Protein AF-A0AAW3TAK3-F1 (afdb_monomer_lite)

pLDDT: mean 74.63, std 17.96, range [41.97, 96.38]

Secondary structure (DSSP, 8-state):
--HHHHHHTTEEEEEEEPPPBTTB---PEEEEEEETTT-PBPPHHHHHTT-TTTTS------------

Radius of gyration: 16.47 Å; chains: 1; bounding box: 31×42×37 Å

Structure (mmCIF, N/CA/C/O backbone):
data_AF-A0AAW3TAK3-F1
#
_entry.id   AF-A0AAW3TAK3-F1
#
loop_
_atom_site.group_PDB
_atom_site.id
_atom_site.type_symbol
_atom_site.label_atom_id
_atom_site.label_alt_id
_atom_site.label_comp_id
_atom_site.label_asym_id
_atom_site.label_entity_id
_atom_site.label_seq_id
_atom_site.pdbx_PDB_ins_code
_atom_site.Cartn_x
_atom_site.Cartn_y
_atom_site.Cartn_z
_atom_site.occupancy
_atom_site.B_iso_or_equiv
_atom_site.auth_seq_id
_atom_site.auth_comp_id
_atom_site.auth_asym_id
_atom_site.auth_atom_id
_atom_site.pdbx_PDB_model_num
ATOM 1 N N . MET A 1 1 ? -14.334 -10.209 0.182 1.00 52.81 1 MET A N 1
ATOM 2 C CA . MET A 1 1 ? -13.508 -9.113 0.723 1.00 52.81 1 MET A CA 1
ATOM 3 C C . MET A 1 1 ? -14.465 -8.149 1.387 1.00 5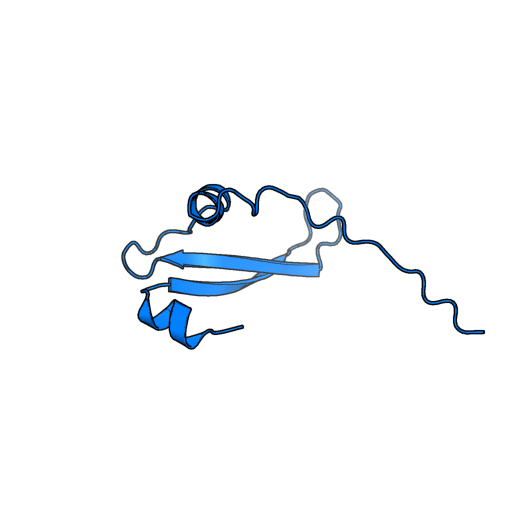2.81 1 MET A C 1
ATOM 5 O O . MET A 1 1 ? -15.334 -7.636 0.695 1.00 52.81 1 MET A O 1
ATOM 9 N N . ASP A 1 2 ? -14.397 -8.007 2.708 1.00 63.00 2 ASP A N 1
ATOM 10 C CA . ASP A 1 2 ? -15.358 -7.194 3.455 1.00 63.00 2 ASP A CA 1
ATOM 11 C C . ASP A 1 2 ? -14.902 -5.729 3.488 1.00 63.00 2 ASP A C 1
ATOM 13 O O . ASP A 1 2 ? -14.128 -5.295 4.341 1.00 63.00 2 ASP A O 1
ATOM 17 N N . THR A 1 3 ? -15.334 -4.970 2.485 1.00 62.91 3 THR A N 1
ATOM 18 C CA . THR A 1 3 ? -15.038 -3.538 2.376 1.00 62.91 3 THR A CA 1
ATOM 19 C C . THR A 1 3 ? -15.816 -2.697 3.392 1.00 62.91 3 THR A C 1
ATOM 21 O O . THR A 1 3 ? -15.436 -1.550 3.627 1.00 62.91 3 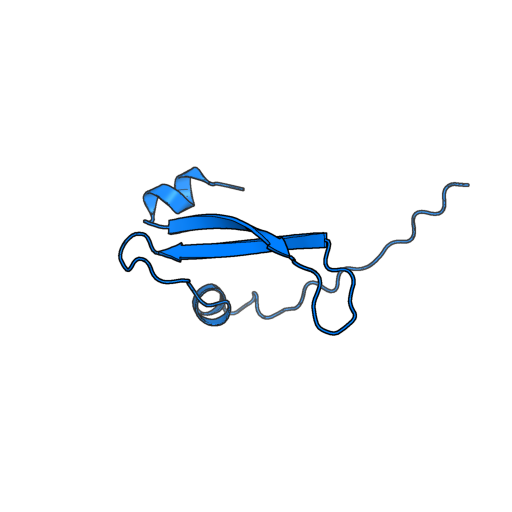THR A O 1
ATOM 24 N N . ALA A 1 4 ? -16.884 -3.239 3.995 1.00 67.94 4 ALA A N 1
ATOM 25 C CA . ALA A 1 4 ? -17.651 -2.552 5.031 1.00 67.94 4 ALA A CA 1
ATOM 26 C C . ALA A 1 4 ? -16.858 -2.521 6.342 1.00 67.94 4 ALA A C 1
ATOM 28 O O . ALA A 1 4 ? -16.631 -1.438 6.883 1.00 67.94 4 ALA A O 1
ATOM 29 N N . ALA A 1 5 ? -16.296 -3.664 6.747 1.00 67.44 5 ALA A N 1
ATOM 30 C CA . ALA A 1 5 ? -15.437 -3.759 7.925 1.00 67.44 5 ALA A CA 1
ATOM 31 C C . ALA A 1 5 ? -14.225 -2.808 7.854 1.00 67.44 5 ALA A C 1
ATOM 33 O O . ALA A 1 5 ? -13.875 -2.170 8.845 1.00 67.44 5 ALA A O 1
ATOM 34 N N . MET A 1 6 ? -13.594 -2.642 6.684 1.00 68.25 6 MET A N 1
ATOM 35 C CA . MET A 1 6 ? -12.473 -1.697 6.545 1.00 68.25 6 MET A CA 1
ATOM 36 C C . MET A 1 6 ? -12.904 -0.242 6.745 1.00 68.25 6 MET A C 1
ATOM 38 O O . MET A 1 6 ? -12.207 0.517 7.418 1.00 68.25 6 MET A O 1
ATOM 42 N N . LYS A 1 7 ? -14.063 0.141 6.199 1.00 71.25 7 LYS A N 1
ATOM 43 C CA . LYS A 1 7 ? -14.593 1.502 6.327 1.00 71.25 7 LYS A CA 1
ATOM 44 C C . LYS A 1 7 ? -15.021 1.810 7.763 1.00 71.25 7 LYS A C 1
ATOM 46 O O . LYS A 1 7 ? -14.730 2.897 8.256 1.00 71.25 7 LYS A O 1
ATOM 51 N N . GLU A 1 8 ? -15.654 0.853 8.439 1.00 75.50 8 GLU A N 1
ATOM 52 C CA . GLU A 1 8 ? -16.049 0.958 9.853 1.00 75.50 8 GLU A CA 1
ATOM 53 C C . GLU A 1 8 ? -14.846 1.106 10.789 1.00 75.50 8 GLU A C 1
ATOM 55 O O . GLU A 1 8 ? -14.924 1.813 11.789 1.00 75.50 8 GLU A O 1
ATOM 60 N N . ASN A 1 9 ? -13.704 0.522 10.423 1.00 74.50 9 ASN A N 1
ATOM 61 C CA . ASN A 1 9 ? -12.455 0.634 11.177 1.00 74.50 9 ASN A CA 1
ATOM 62 C C . ASN A 1 9 ? -11.580 1.825 10.743 1.00 74.50 9 ASN A C 1
ATOM 64 O O . ASN A 1 9 ? -10.412 1.910 11.117 1.00 74.50 9 ASN A O 1
ATOM 68 N N . GLY A 1 10 ? -12.127 2.763 9.961 1.00 83.38 10 GLY A N 1
ATOM 69 C CA . GLY A 1 10 ? -11.420 3.984 9.576 1.00 83.38 10 GLY A CA 1
ATOM 70 C C . GLY A 1 10 ? -10.271 3.739 8.599 1.00 83.38 10 GLY A C 1
ATOM 71 O O . GLY A 1 10 ? -9.251 4.427 8.669 1.00 83.38 10 GLY A O 1
ATOM 72 N N . PHE A 1 11 ? -10.420 2.771 7.695 1.00 85.44 11 PHE A N 1
ATOM 73 C CA . PHE A 1 11 ? -9.488 2.526 6.601 1.00 85.44 11 PHE A CA 1
ATOM 74 C C . PHE A 1 11 ? -10.155 2.732 5.244 1.00 85.44 11 PHE A C 1
ATOM 76 O O . PHE A 1 11 ? -11.344 2.482 5.041 1.00 85.44 11 PHE A O 1
ATOM 83 N N . SER A 1 12 ? -9.348 3.156 4.279 1.00 87.12 12 SER A N 1
ATOM 84 C CA . SER A 1 12 ? -9.737 3.307 2.880 1.00 87.12 12 SER A CA 1
ATOM 85 C C . SER A 1 12 ? -8.739 2.591 1.976 1.00 87.12 12 SER A C 1
ATOM 87 O O . SER A 1 12 ? -7.559 2.479 2.306 1.00 87.12 12 SER A O 1
ATOM 89 N N . ILE A 1 13 ? -9.224 2.088 0.842 1.00 87.38 13 ILE A N 1
ATOM 90 C CA . ILE A 1 13 ? -8.409 1.407 -0.164 1.00 87.38 13 ILE A CA 1
ATOM 91 C C . ILE A 1 13 ? -8.292 2.328 -1.371 1.00 87.38 13 ILE A C 1
ATOM 93 O O . ILE A 1 13 ? -9.299 2.759 -1.932 1.00 87.38 13 ILE A O 1
ATOM 97 N N . GLN A 1 14 ? -7.064 2.591 -1.789 1.00 89.50 14 GLN A N 1
ATOM 98 C CA . GLN A 1 14 ? -6.751 3.254 -3.043 1.00 89.50 14 GLN A CA 1
ATOM 99 C C . GLN A 1 14 ? -6.205 2.219 -4.019 1.00 89.50 14 GLN A C 1
ATOM 101 O O . GLN A 1 14 ? -5.311 1.443 -3.682 1.00 89.50 14 GLN A O 1
ATOM 106 N N . VAL A 1 15 ? -6.756 2.203 -5.229 1.00 91.38 15 VAL A N 1
ATOM 107 C CA . VAL A 1 15 ? -6.316 1.322 -6.312 1.00 91.38 15 VAL A CA 1
ATOM 108 C C . VAL A 1 15 ? -5.903 2.195 -7.484 1.00 91.38 15 VAL A C 1
ATOM 110 O O . VAL A 1 15 ? -6.660 3.071 -7.902 1.00 91.38 15 VAL A O 1
ATOM 113 N N . SER A 1 16 ? -4.712 1.964 -8.020 1.00 92.69 16 SER A N 1
ATOM 114 C CA . SER A 1 16 ? -4.213 2.680 -9.195 1.00 92.69 16 SER A CA 1
ATOM 115 C C . SER A 1 16 ? -3.408 1.754 -10.100 1.00 92.69 16 SER A C 1
ATOM 117 O O . SER A 1 16 ? -3.063 0.632 -9.723 1.00 92.69 16 SER A O 1
ATOM 119 N N . ARG A 1 17 ? -3.154 2.189 -11.336 1.00 94.94 17 ARG A N 1
ATOM 120 C CA . ARG A 1 17 ? -2.278 1.451 -12.250 1.00 94.94 17 ARG A CA 1
ATOM 121 C C . ARG A 1 17 ? -0.818 1.717 -11.901 1.00 94.94 17 ARG A C 1
ATOM 123 O O . ARG A 1 17 ? -0.473 2.808 -11.463 1.00 94.94 17 ARG A O 1
ATOM 130 N N . ILE A 1 18 ? 0.015 0.706 -12.107 1.00 93.88 18 ILE A N 1
ATOM 131 C CA . ILE A 1 18 ? 1.468 0.814 -12.013 1.00 93.88 18 ILE A CA 1
ATOM 132 C C . ILE A 1 18 ? 1.983 1.353 -13.344 1.00 93.88 18 ILE A C 1
ATOM 134 O O . ILE A 1 18 ? 1.795 0.718 -14.387 1.00 93.88 18 ILE A O 1
ATOM 138 N N . ASP A 1 19 ? 2.642 2.503 -13.289 1.00 95.25 19 ASP A N 1
ATOM 139 C CA . ASP A 1 19 ? 3.253 3.128 -14.455 1.00 95.25 19 ASP A CA 1
ATOM 140 C C . ASP A 1 19 ? 4.498 2.358 -14.933 1.00 95.25 19 ASP A C 1
ATOM 142 O O . ASP A 1 19 ? 5.151 1.661 -14.146 1.00 95.25 19 ASP A O 1
ATOM 146 N N . PRO A 1 20 ? 4.862 2.473 -16.221 1.00 96.38 20 PRO A N 1
ATOM 147 C CA . PRO A 1 20 ? 6.143 1.986 -16.716 1.00 96.38 20 PRO A CA 1
ATOM 148 C C . PRO A 1 20 ? 7.309 2.676 -15.992 1.00 96.38 20 PRO A C 1
ATOM 150 O O . PRO A 1 20 ? 7.368 3.903 -15.914 1.00 96.38 20 PRO A O 1
ATOM 153 N N . ALA A 1 21 ? 8.262 1.894 -15.491 1.00 93.81 21 ALA A N 1
ATOM 154 C CA . ALA A 1 21 ? 9.443 2.397 -14.790 1.00 93.81 21 ALA A CA 1
ATOM 155 C C . ALA A 1 21 ? 10.603 1.400 -14.905 1.00 93.81 21 ALA A C 1
ATOM 157 O O . ALA A 1 21 ? 10.386 0.209 -15.118 1.00 93.81 21 ALA A O 1
ATOM 158 N N . PHE A 1 22 ? 11.845 1.875 -14.761 1.00 95.00 22 PHE A N 1
ATOM 159 C CA . PHE A 1 22 ? 13.055 1.031 -14.758 1.00 95.00 22 PHE A CA 1
ATOM 160 C C . PHE A 1 22 ? 13.174 0.077 -15.967 1.00 95.00 22 PHE A C 1
ATOM 162 O O . PHE A 1 22 ? 13.607 -1.066 -15.837 1.00 95.00 22 PHE A O 1
ATOM 169 N N . GLY A 1 23 ? 12.754 0.534 -17.152 1.00 93.94 23 GLY A N 1
ATOM 170 C CA . GLY A 1 23 ? 12.772 -0.273 -18.379 1.00 93.94 23 GLY A CA 1
ATOM 171 C C . GLY A 1 23 ? 11.734 -1.402 -18.417 1.00 93.94 23 GLY A C 1
ATOM 172 O O . GLY A 1 23 ? 11.790 -2.239 -19.313 1.00 93.94 23 GLY A O 1
ATOM 173 N N . GLN A 1 24 ? 10.797 -1.438 -17.466 1.00 95.56 24 GLN A N 1
ATOM 174 C CA . GLN A 1 24 ? 9.698 -2.399 -17.413 1.00 95.56 24 GLN A CA 1
ATOM 175 C C . GLN A 1 24 ? 8.379 -1.748 -17.857 1.00 95.56 24 GLN A C 1
ATOM 177 O O . GLN A 1 24 ? 8.152 -0.567 -17.582 1.00 95.56 24 GLN A O 1
ATOM 182 N N . PRO A 1 25 ? 7.478 -2.505 -18.510 1.00 90.06 25 PRO A N 1
ATOM 183 C CA . PRO A 1 25 ? 6.265 -1.958 -19.122 1.00 90.06 25 PRO A CA 1
ATOM 184 C C . PRO A 1 25 ? 5.179 -1.518 -18.124 1.00 90.06 25 PRO A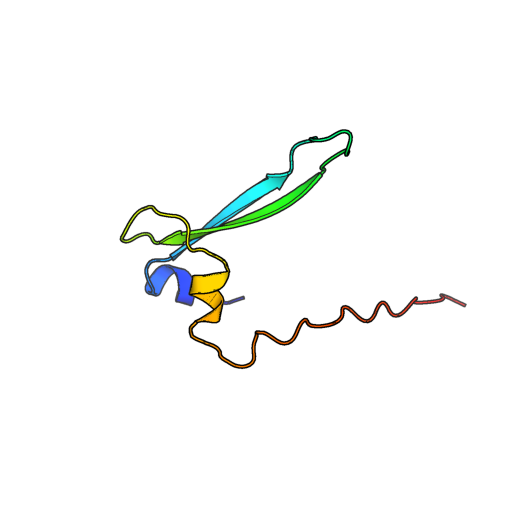 C 1
ATOM 186 O O . PRO A 1 25 ? 4.192 -0.920 -18.540 1.00 90.06 25 PRO A O 1
ATOM 189 N N . GLY A 1 26 ? 5.322 -1.810 -16.827 1.00 93.81 26 GLY A N 1
ATOM 190 C CA . GLY A 1 26 ? 4.271 -1.551 -15.840 1.00 93.81 26 GLY A CA 1
ATOM 191 C C . GLY A 1 26 ? 2.995 -2.354 -16.130 1.00 93.81 26 GLY A C 1
ATOM 192 O O . GLY A 1 26 ? 3.059 -3.517 -16.532 1.00 93.81 26 GLY A O 1
ATOM 193 N N . GLY A 1 27 ? 1.829 -1.742 -15.904 1.00 92.19 27 GLY A N 1
ATOM 194 C CA . GLY A 1 27 ? 0.517 -2.279 -16.300 1.00 92.19 27 GLY A CA 1
ATOM 195 C C . GLY A 1 27 ? -0.216 -3.103 -15.238 1.00 92.19 27 GLY A C 1
ATOM 196 O O . GLY A 1 27 ? -1.388 -3.431 -15.419 1.00 92.19 27 GLY A O 1
ATOM 197 N N . GLY A 1 28 ? 0.435 -3.404 -14.113 1.00 93.38 28 GLY A N 1
ATOM 198 C CA . GLY A 1 28 ? -0.219 -4.004 -12.951 1.00 93.38 28 GLY A CA 1
ATOM 199 C C . GLY A 1 28 ? -1.140 -3.025 -12.215 1.00 93.38 28 GLY A C 1
ATOM 200 O O . GLY A 1 28 ? -1.156 -1.825 -12.492 1.00 93.38 28 GLY A O 1
ATOM 201 N N . LEU A 1 29 ? -1.892 -3.539 -11.241 1.00 93.25 29 LEU A N 1
ATOM 202 C CA . LEU A 1 29 ? -2.604 -2.719 -10.262 1.00 93.25 29 LEU A CA 1
ATOM 203 C C . LEU A 1 29 ? -1.789 -2.658 -8.974 1.00 93.25 29 LEU A C 1
ATOM 205 O O . LEU A 1 29 ? -1.322 -3.688 -8.488 1.00 93.25 29 LEU A O 1
ATOM 209 N N . GLN A 1 30 ? -1.660 -1.463 -8.412 1.00 92.38 30 GLN A N 1
ATOM 210 C CA . GLN A 1 30 ? -1.184 -1.273 -7.051 1.00 92.38 30 GLN A CA 1
ATOM 211 C C . GLN A 1 30 ? -2.357 -0.957 -6.132 1.00 92.38 30 GLN A C 1
ATOM 213 O O . GLN A 1 30 ? -3.319 -0.288 -6.518 1.00 92.38 30 GLN A O 1
ATOM 218 N N . VAL A 1 31 ? -2.253 -1.456 -4.906 1.00 90.81 31 VAL A N 1
ATOM 219 C CA . VAL A 1 31 ? -3.241 -1.258 -3.854 1.00 90.81 31 VAL A CA 1
ATOM 220 C C . VAL A 1 31 ? -2.536 -0.626 -2.667 1.00 90.81 31 VAL A C 1
ATOM 222 O O . VAL A 1 31 ? -1.525 -1.141 -2.194 1.00 90.81 31 VAL A O 1
ATOM 225 N N . GLN A 1 32 ? -3.083 0.479 -2.182 1.00 90.62 32 GLN A N 1
ATOM 226 C CA . GLN A 1 32 ? -2.603 1.175 -1.001 1.00 90.62 32 GLN A CA 1
ATOM 227 C C . GLN A 1 32 ? -3.742 1.297 0.003 1.00 90.62 32 GLN A C 1
ATOM 229 O O . GLN A 1 32 ? -4.846 1.712 -0.340 1.00 90.62 32 GLN A O 1
ATOM 234 N N . ILE A 1 33 ? -3.472 0.939 1.254 1.00 89.56 33 ILE A N 1
ATOM 235 C CA . ILE A 1 33 ? -4.419 1.133 2.351 1.00 89.56 33 ILE A CA 1
ATOM 236 C C . ILE A 1 33 ? -4.031 2.417 3.072 1.00 89.56 33 ILE A C 1
ATOM 238 O O . ILE A 1 33 ? -2.871 2.604 3.442 1.00 89.56 33 ILE A O 1
ATOM 242 N N . VAL A 1 34 ? -5.003 3.296 3.271 1.00 89.44 34 VAL A N 1
ATOM 243 C CA . VAL A 1 34 ? -4.827 4.591 3.927 1.00 89.44 34 VAL A CA 1
ATOM 244 C C . VAL A 1 34 ? -5.710 4.637 5.163 1.00 89.44 34 VAL A C 1
ATOM 246 O O . VAL A 1 34 ? -6.912 4.367 5.089 1.00 89.44 34 VAL A O 1
ATOM 249 N N . SER A 1 35 ? -5.116 4.987 6.300 1.00 87.75 35 SER A N 1
ATOM 250 C C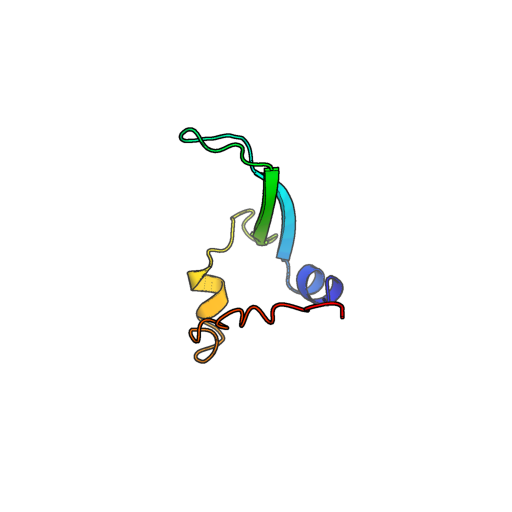A . SER A 1 35 ? -5.846 5.238 7.539 1.00 87.75 35 SER A CA 1
ATOM 251 C C . SER A 1 35 ? -6.596 6.561 7.420 1.00 87.75 35 SER A C 1
ATOM 253 O O . SER A 1 35 ? -5.987 7.618 7.272 1.00 87.75 35 SER A O 1
ATOM 255 N N . SER A 1 36 ? -7.920 6.521 7.520 1.00 83.38 36 SER A N 1
ATOM 256 C CA . SER A 1 36 ? -8.783 7.704 7.499 1.00 83.38 36 SER A CA 1
ATOM 257 C C . SER A 1 36 ? -8.568 8.608 8.715 1.00 83.38 36 SER A C 1
ATOM 259 O O . SER A 1 36 ? -8.806 9.806 8.618 1.00 83.38 36 SER A O 1
ATOM 261 N N . ALA A 1 37 ? -8.076 8.066 9.835 1.00 81.62 37 ALA A N 1
ATOM 262 C CA . ALA A 1 37 ? -7.769 8.846 11.035 1.00 81.62 37 ALA A CA 1
ATOM 263 C C . ALA A 1 37 ? -6.527 9.737 10.869 1.00 81.62 37 ALA A C 1
ATOM 265 O O . ALA A 1 37 ? -6.466 10.830 11.422 1.00 81.62 37 ALA A O 1
ATOM 266 N N . THR A 1 38 ? -5.525 9.268 10.121 1.00 86.19 38 THR A N 1
ATOM 267 C CA . THR A 1 38 ? -4.232 9.966 9.981 1.00 86.19 38 THR A CA 1
ATOM 268 C C . THR A 1 38 ? -3.986 10.521 8.581 1.00 86.19 38 THR A C 1
ATOM 270 O O . THR A 1 38 ? -3.056 11.302 8.393 1.00 86.19 38 THR A O 1
ATOM 273 N N . GLY A 1 39 ? -4.767 10.089 7.589 1.00 85.88 39 GLY A N 1
ATOM 274 C CA . GLY A 1 39 ? -4.527 10.347 6.169 1.00 85.88 39 GLY A CA 1
ATOM 275 C C . GLY A 1 39 ? -3.266 9.671 5.622 1.00 85.88 39 GLY A C 1
ATOM 276 O O . GLY A 1 39 ? -2.888 9.928 4.481 1.00 85.88 39 GLY A O 1
ATOM 277 N N . LYS A 1 40 ? -2.589 8.831 6.416 1.00 88.75 40 LYS A N 1
ATOM 278 C CA . LYS A 1 40 ? -1.319 8.199 6.047 1.00 88.75 40 LYS A CA 1
ATOM 279 C C . LYS A 1 40 ? -1.520 6.780 5.538 1.00 88.75 40 LYS A C 1
ATOM 281 O O . LYS A 1 40 ? -2.421 6.058 5.973 1.00 88.75 40 LYS A O 1
ATOM 286 N N . SER A 1 41 ? -0.627 6.376 4.644 1.00 88.94 41 SER A N 1
ATOM 287 C CA . SER A 1 41 ? -0.545 5.010 4.147 1.00 88.94 41 SER A CA 1
ATOM 288 C C . SER A 1 41 ? -0.101 4.064 5.254 1.00 88.94 41 SER A C 1
ATOM 290 O O . SER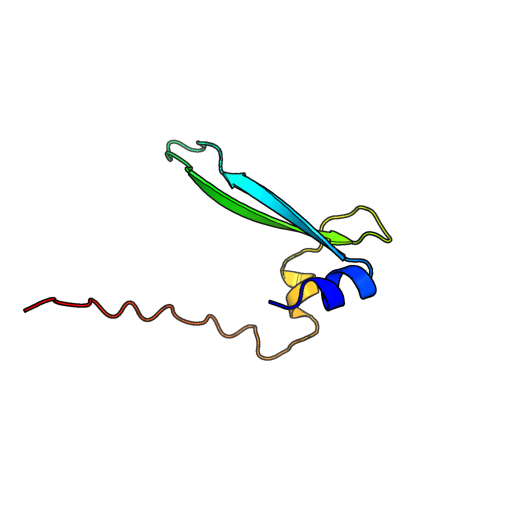 A 1 41 ? 0.863 4.337 5.970 1.00 88.94 41 SER A O 1
ATOM 292 N N . VAL A 1 42 ? -0.798 2.942 5.369 1.00 86.62 42 VAL A N 1
ATOM 293 C CA . VAL A 1 42 ? -0.428 1.847 6.263 1.00 86.62 42 VAL A CA 1
ATOM 294 C C . VAL A 1 42 ? 0.670 1.037 5.580 1.00 86.62 42 VAL A C 1
ATOM 296 O O . VAL A 1 42 ? 0.550 0.697 4.399 1.00 86.62 42 VAL A O 1
ATOM 299 N N . THR A 1 43 ? 1.756 0.743 6.294 1.00 86.62 43 THR A N 1
ATOM 300 C CA . THR A 1 43 ? 2.838 -0.084 5.746 1.00 86.62 43 THR A CA 1
ATOM 301 C C . THR A 1 43 ? 2.463 -1.563 5.795 1.00 86.62 43 THR A C 1
ATOM 303 O O . THR A 1 43 ? 1.686 -1.994 6.644 1.00 86.62 43 THR A O 1
ATOM 306 N N . VAL A 1 44 ? 3.045 -2.370 4.904 1.00 81.38 44 VAL A N 1
ATOM 307 C CA . VAL A 1 44 ? 2.838 -3.831 4.919 1.00 81.38 44 VAL A CA 1
ATOM 308 C C . VAL A 1 44 ? 3.255 -4.430 6.264 1.00 81.38 44 VAL A C 1
ATOM 310 O O . VAL A 1 44 ? 2.577 -5.306 6.785 1.00 81.38 44 VAL A O 1
ATOM 313 N N . GLU A 1 45 ? 4.328 -3.919 6.866 1.00 81.44 45 GLU A N 1
ATOM 314 C CA . GLU A 1 45 ? 4.776 -4.343 8.192 1.00 81.44 45 GLU A CA 1
ATOM 315 C C . GLU A 1 45 ? 3.695 -4.123 9.259 1.00 81.44 45 GLU A C 1
ATOM 317 O O . GLU A 1 45 ? 3.357 -5.052 9.987 1.00 81.44 45 GLU A O 1
ATOM 322 N N . GLN A 1 46 ? 3.083 -2.936 9.303 1.00 78.19 46 GLN A N 1
ATOM 323 C CA . GLN A 1 46 ? 1.995 -2.627 10.238 1.00 78.19 46 GLN A CA 1
ATOM 324 C C . GLN A 1 46 ? 0.769 -3.522 10.028 1.00 78.19 46 GLN A C 1
ATOM 326 O O . GLN A 1 46 ? 0.096 -3.875 10.993 1.00 78.19 46 GLN A O 1
ATOM 331 N N . MET A 1 47 ? 0.485 -3.924 8.786 1.00 74.19 47 MET A N 1
ATOM 332 C CA . MET A 1 47 ? -0.606 -4.865 8.495 1.00 74.19 47 MET A CA 1
ATOM 333 C C . MET A 1 47 ? -0.323 -6.268 9.039 1.00 74.19 47 MET A C 1
ATOM 335 O O . MET A 1 47 ? -1.249 -6.972 9.431 1.00 74.19 47 MET A O 1
ATOM 339 N N . LEU A 1 48 ? 0.946 -6.677 9.060 1.00 74.00 48 LEU A N 1
ATOM 340 C CA . LEU A 1 48 ? 1.366 -8.007 9.504 1.00 74.00 48 LEU A CA 1
ATOM 341 C C . LEU A 1 48 ? 1.590 -8.090 11.021 1.00 74.00 48 LEU A C 1
ATOM 343 O O . LEU A 1 48 ? 1.496 -9.178 11.582 1.00 74.00 48 LEU A O 1
ATOM 347 N N . GLN A 1 49 ? 1.823 -6.964 11.704 1.00 69.81 49 GLN A N 1
ATOM 348 C CA . GLN A 1 49 ? 2.041 -6.915 13.160 1.00 69.81 49 GLN A CA 1
ATOM 349 C C . GLN A 1 49 ? 0.881 -7.504 13.988 1.00 69.81 49 GLN A C 1
ATOM 351 O O . GLN A 1 49 ? 1.107 -7.960 15.105 1.00 69.81 49 GLN A O 1
ATOM 356 N N . GLY A 1 50 ? -0.344 -7.535 13.452 1.00 55.56 50 GLY A N 1
ATOM 357 C CA . GLY A 1 50 ? -1.510 -8.135 14.113 1.00 55.56 50 GLY A CA 1
ATOM 358 C C . GLY A 1 50 ? -1.718 -9.631 13.847 1.00 55.56 50 GLY A C 1
ATOM 359 O O . GLY A 1 50 ? -2.641 -10.212 14.415 1.00 55.56 50 GLY A O 1
ATOM 360 N N . VAL A 1 51 ? -0.916 -10.259 12.977 1.00 54.72 51 VAL A N 1
ATOM 361 C CA . VAL A 1 51 ? -1.125 -11.649 12.544 1.00 54.72 51 VAL A CA 1
ATOM 362 C C . VAL A 1 51 ? 0.224 -12.380 12.450 1.00 54.72 51 VAL A C 1
ATOM 364 O O . VAL A 1 51 ? 0.817 -12.436 11.369 1.00 54.72 51 VAL A O 1
ATOM 367 N N . PRO A 1 52 ? 0.724 -12.952 13.564 1.00 52.66 52 PRO A N 1
ATOM 368 C CA . PRO A 1 52 ? 2.060 -13.558 13.629 1.00 52.66 52 PRO A CA 1
ATOM 369 C C . PRO A 1 52 ? 2.306 -14.671 12.589 1.00 52.66 52 PRO A C 1
ATOM 371 O O . PRO A 1 52 ? 3.449 -14.879 12.187 1.00 52.66 52 PRO A O 1
ATOM 374 N N . ASP A 1 53 ? 1.250 -15.314 12.076 1.00 55.38 53 ASP A N 1
ATOM 375 C CA . ASP A 1 53 ? 1.342 -16.427 11.119 1.00 55.38 53 ASP A CA 1
ATOM 376 C C . ASP A 1 53 ? 1.224 -16.019 9.631 1.00 55.38 53 ASP A C 1
ATOM 378 O O . ASP A 1 53 ? 1.471 -16.838 8.744 1.00 55.38 53 ASP A O 1
ATOM 382 N N . LEU A 1 54 ? 0.909 -14.755 9.305 1.00 51.34 54 LEU A N 1
ATOM 383 C CA . LEU A 1 54 ? 0.832 -14.278 7.906 1.00 51.34 54 LEU A CA 1
ATOM 384 C C . LEU A 1 54 ? 2.209 -13.986 7.276 1.00 51.34 54 LEU A C 1
ATOM 386 O O . LEU A 1 54 ? 2.296 -13.684 6.085 1.00 51.34 54 LEU A O 1
ATOM 390 N N . GLY A 1 55 ? 3.296 -14.126 8.044 1.00 46.12 55 GLY A N 1
ATOM 391 C CA . GLY A 1 55 ? 4.671 -14.124 7.530 1.00 46.12 55 GLY A CA 1
ATOM 392 C C . GLY A 1 55 ? 5.006 -15.342 6.656 1.00 46.12 55 GLY A C 1
ATOM 393 O O . GLY A 1 55 ? 6.043 -15.361 5.986 1.00 46.12 55 GLY A O 1
ATOM 394 N N . TRP A 1 56 ? 4.134 -16.354 6.614 1.00 47.94 56 TRP A N 1
ATOM 395 C CA . TRP A 1 56 ? 4.243 -17.440 5.649 1.00 47.94 56 TRP A CA 1
ATOM 396 C C . TRP A 1 56 ? 3.826 -16.932 4.277 1.00 47.94 56 TRP A C 1
ATOM 398 O O . TRP A 1 56 ? 2.651 -16.715 3.999 1.00 47.94 56 TRP A O 1
ATOM 408 N N . ARG A 1 57 ? 4.815 -16.765 3.396 1.00 45.50 57 ARG A N 1
ATOM 409 C CA . ARG A 1 57 ? 4.593 -16.545 1.965 1.00 45.50 57 ARG A CA 1
ATOM 410 C C . ARG A 1 57 ? 3.640 -17.641 1.467 1.00 45.50 57 ARG A C 1
ATOM 412 O O . ARG A 1 57 ? 4.074 -18.797 1.431 1.00 45.50 57 ARG A O 1
ATOM 419 N N . PRO A 1 58 ? 2.395 -17.349 1.037 1.00 46.41 58 PRO A N 1
ATOM 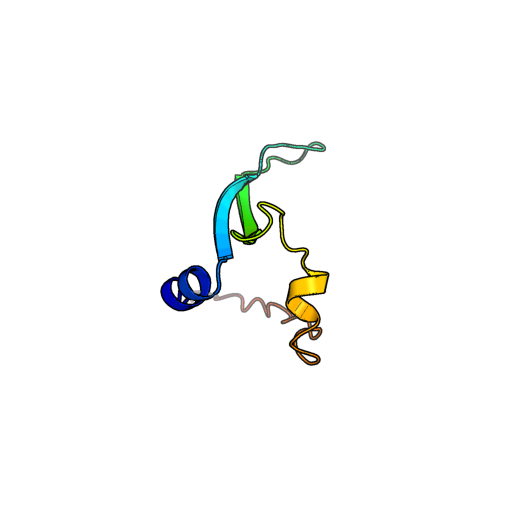420 C CA . PRO A 1 58 ? 1.687 -18.303 0.209 1.00 46.41 58 PRO A CA 1
ATOM 421 C C . PRO A 1 58 ? 2.541 -18.439 -1.045 1.00 46.41 58 PRO A C 1
ATOM 423 O O . PRO A 1 58 ? 2.626 -17.534 -1.875 1.00 46.41 58 PRO A O 1
ATOM 426 N N . THR A 1 59 ? 3.268 -19.546 -1.142 1.00 43.66 59 THR A N 1
ATOM 427 C CA . THR A 1 59 ? 3.916 -19.907 -2.391 1.00 43.66 59 THR A CA 1
ATOM 428 C C . THR A 1 59 ? 2.756 -20.092 -3.351 1.00 43.66 59 THR A C 1
ATOM 430 O O . THR A 1 59 ? 1.970 -21.022 -3.188 1.00 43.66 59 THR A O 1
ATOM 433 N N . LEU A 1 60 ? 2.572 -19.152 -4.280 1.00 41.97 60 LEU A N 1
ATOM 434 C CA . LEU A 1 60 ? 1.629 -19.304 -5.377 1.00 41.97 60 LEU A CA 1
ATOM 435 C C . LEU A 1 60 ? 2.079 -20.542 -6.153 1.00 41.97 60 LEU A C 1
ATOM 437 O O . LEU A 1 60 ? 2.969 -20.476 -7.000 1.00 41.97 60 LEU A O 1
ATOM 441 N N . VAL A 1 61 ? 1.514 -21.699 -5.811 1.00 46.62 61 VAL A N 1
ATOM 442 C CA . VAL A 1 61 ? 1.762 -22.941 -6.530 1.00 46.62 61 VAL A CA 1
ATOM 443 C C . VAL A 1 61 ? 1.065 -22.787 -7.872 1.00 46.62 61 VAL A C 1
ATOM 445 O O . VAL A 1 61 ? -0.147 -22.963 -7.993 1.00 46.62 61 VAL A O 1
ATOM 448 N N . ARG A 1 62 ? 1.833 -22.407 -8.893 1.00 45.16 62 ARG A N 1
ATOM 449 C CA . ARG A 1 62 ? 1.366 -22.385 -10.275 1.00 45.16 62 ARG A CA 1
ATOM 450 C C . ARG A 1 62 ? 1.054 -23.823 -10.684 1.00 45.16 62 ARG A C 1
ATOM 452 O O . ARG A 1 62 ? 1.956 -24.578 -11.033 1.00 45.16 62 ARG A O 1
ATOM 459 N N . ARG A 1 63 ? -0.220 -24.214 -10.666 1.00 52.19 63 ARG A N 1
ATOM 460 C CA . ARG A 1 63 ? -0.663 -25.387 -11.425 1.00 52.19 63 ARG A CA 1
ATOM 461 C C . ARG A 1 63 ? -0.785 -24.964 -12.883 1.00 52.19 63 ARG A C 1
ATOM 463 O O . ARG A 1 63 ? -1.625 -24.134 -13.219 1.00 52.19 63 ARG A O 1
ATOM 470 N N . ALA A 1 64 ? 0.088 -25.495 -13.735 1.00 46.22 64 ALA A N 1
ATOM 471 C CA . ALA A 1 64 ? -0.128 -25.441 -15.171 1.00 46.22 64 ALA A CA 1
ATOM 472 C C . ALA A 1 64 ? -1.380 -26.272 -15.474 1.00 46.22 64 ALA A C 1
ATOM 474 O O . ALA A 1 64 ? -1.381 -27.487 -15.287 1.00 46.22 64 ALA A O 1
ATOM 475 N N . VAL A 1 65 ? -2.461 -25.611 -15.879 1.00 52.66 65 VAL A N 1
ATOM 476 C CA . VAL A 1 65 ? -3.612 -26.299 -16.461 1.00 52.66 65 VAL A CA 1
ATOM 477 C C . VAL A 1 65 ? -3.218 -26.641 -17.893 1.00 52.66 65 VAL A C 1
ATOM 479 O O . VAL A 1 65 ? -3.141 -25.755 -18.741 1.00 52.66 65 VAL A O 1
ATOM 482 N N . VAL A 1 66 ? -2.898 -27.910 -18.139 1.00 49.25 66 VAL A N 1
ATOM 483 C CA . VAL A 1 66 ? -2.780 -28.447 -19.497 1.00 49.25 66 VAL A CA 1
ATOM 484 C C . VAL A 1 66 ? -4.186 -28.848 -19.918 1.00 49.25 66 VAL A C 1
ATOM 486 O O . VAL A 1 66 ? -4.763 -29.770 -19.348 1.00 49.25 66 VAL A O 1
ATOM 489 N N . LEU A 1 67 ? -4.753 -28.107 -20.866 1.00 52.22 67 LEU A N 1
ATOM 490 C CA . LEU A 1 67 ? -5.962 -28.523 -21.565 1.00 52.22 67 LEU A CA 1
ATOM 491 C C . LEU A 1 67 ? -5.533 -29.592 -22.579 1.00 52.22 67 LEU A C 1
ATOM 493 O O . LEU A 1 67 ? -4.813 -29.274 -23.525 1.00 52.22 67 LEU A O 1
ATOM 497 N N . THR A 1 68 ? -5.886 -30.850 -22.309 1.00 59.75 68 THR A N 1
ATOM 498 C CA . THR A 1 68 ? -5.811 -31.969 -23.264 1.00 59.75 68 THR A CA 1
ATOM 499 C C . THR A 1 68 ? -7.006 -31.955 -24.195 1.00 59.75 68 THR A C 1
ATOM 501 O O . THR A 1 68 ? -8.116 -31.710 -23.667 1.00 59.75 68 THR A O 1
#

Organism: NCBI:txid69373

Foldseek 3Di:
DPPVVQVVQQKDKDKDFFPDDPPRHGGDIDIWIARNVVRDTDDPVNVCVVPVPVVPPPPPPDDDPDDD

Sequence (68 aa):
MDTAAMKENGFSIQVSRIDPAFGQPGGGLQVQIVSSATGKSVTVEQMLQGVPDLGWRPTLVRRAVVLT